Protein AF-A0A9D5EWL6-F1 (afdb_monomer)

Sequence (116 aa):
MPFETWVRPSSGDLLLLMTAGFFLLVAYAFIIVAMRVGEVAIIAPFRYSVIIWALAAGHLIWNELPDLISCAGIAIVITAGLYTFHRERLKRRFAAERMNKPTRVSSAPAPGSDRA

Radius of gyration: 27.42 Å; Cα contacts (8 Å, |Δi|>4): 18; chains: 1; bounding box: 72×36×83 Å

Mean predicted aligned error: 12.84 Å

Solvent-accessible surface area (backbone atoms only — not comparable to full-atom values): 7126 Å² total; per-residue (Å²): 129,82,78,80,75,88,72,80,77,50,78,66,54,51,51,53,52,51,51,53,51,50,52,51,51,54,54,48,51,50,50,54,53,46,59,73,77,44,62,61,83,70,49,53,62,58,67,57,49,53,57,59,52,50,52,52,48,43,33,72,75,67,68,51,77,74,50,75,69,50,48,54,52,50,52,52,52,53,52,52,51,53,51,51,55,53,52,51,56,53,52,54,51,56,53,54,55,61,71,69,50,78,79,73,74,76,77,67,78,76,91,77,78,90,78,130

Secondary structure (DSSP, 8-state):
------PPPPHHHHHHHHHHHHHHHHHHHHHHHHHHHS-HHHHHHHHHHHHHHHHHHHHHHH-PPPPHHHHHHHHHHHHHHHHHHHHHHHHHHHHHHHHTS------PPPS-----

Foldseek 3Di:
DPDPPDDDDDPVNVVVVVVVVVVVVVVVVVLVVCPVPDDCLVSVLVVLVVLVVVQVCCCPVVVDDDDPVSVVVVVVSVVVSVVSVVVVVVVVVVVVVVVPPPPPPPPDPPPDPPDD

pLDDT: mean 79.15, std 11.45, range [51.81, 98.0]

Structure (mmCIF, N/CA/C/O backbone):
data_AF-A0A9D5EWL6-F1
#
_entry.id   AF-A0A9D5EWL6-F1
#
loop_
_atom_site.group_PDB
_atom_site.id
_atom_site.type_symbol
_atom_site.label_atom_id
_atom_site.label_alt_id
_atom_site.label_comp_id
_atom_site.label_asym_id
_atom_site.label_entity_id
_atom_site.label_seq_id
_atom_site.pdbx_PDB_ins_code
_atom_site.Cartn_x
_atom_site.Cartn_y
_atom_site.Cartn_z
_atom_site.occupancy
_atom_site.B_iso_or_equiv
_atom_site.auth_seq_id
_atom_site.auth_comp_id
_atom_site.auth_asym_id
_atom_site.auth_atom_id
_atom_site.pdbx_PDB_model_num
ATOM 1 N N . MET A 1 1 ? 31.061 -15.363 -10.087 1.00 54.06 1 MET A N 1
ATOM 2 C CA . MET A 1 1 ? 29.847 -14.558 -10.329 1.00 54.06 1 MET A CA 1
ATOM 3 C C . MET A 1 1 ? 30.295 -13.409 -11.214 1.00 54.06 1 MET A C 1
ATOM 5 O O . MET A 1 1 ? 31.178 -12.689 -10.758 1.00 54.06 1 MET A O 1
ATOM 9 N N . PRO A 1 2 ? 29.875 -13.302 -12.486 1.00 70.06 2 PRO A N 1
ATOM 10 C CA . PRO A 1 2 ? 30.290 -12.160 -13.288 1.00 70.06 2 PRO A CA 1
ATOM 11 C C . PRO A 1 2 ? 29.702 -10.907 -12.635 1.00 70.06 2 PRO A C 1
ATOM 13 O O . PRO A 1 2 ? 28.551 -10.916 -12.206 1.00 70.06 2 PRO A O 1
ATOM 16 N N . PHE A 1 3 ? 30.514 -9.868 -12.487 1.00 75.50 3 PHE A N 1
ATOM 17 C CA . PHE A 1 3 ? 30.036 -8.563 -12.056 1.00 75.50 3 PHE A CA 1
ATOM 18 C C . PHE A 1 3 ? 29.029 -8.092 -13.108 1.00 75.50 3 PHE A C 1
ATOM 20 O O . PHE A 1 3 ? 29.396 -7.947 -14.275 1.00 75.50 3 PHE A O 1
ATOM 27 N N . GLU A 1 4 ? 27.761 -7.931 -12.729 1.00 73.62 4 GLU A N 1
ATOM 28 C CA . GLU A 1 4 ? 26.757 -7.353 -13.619 1.00 73.62 4 GLU A CA 1
ATOM 29 C C . GLU A 1 4 ? 27.254 -5.975 -14.063 1.00 73.62 4 GLU A C 1
ATOM 31 O O . GLU A 1 4 ? 27.556 -5.099 -13.249 1.00 73.62 4 GLU A O 1
ATOM 36 N N . THR A 1 5 ? 27.425 -5.798 -15.369 1.00 78.88 5 THR A N 1
ATOM 37 C CA . THR A 1 5 ? 27.871 -4.527 -15.930 1.00 78.88 5 THR A CA 1
ATOM 38 C C . THR A 1 5 ? 26.744 -3.520 -15.779 1.00 78.88 5 THR A C 1
ATOM 40 O O . THR A 1 5 ? 25.657 -3.741 -16.307 1.00 78.88 5 THR A O 1
ATOM 43 N N . TRP A 1 6 ? 27.004 -2.415 -15.078 1.00 83.94 6 TRP A N 1
ATOM 44 C CA . TRP A 1 6 ? 26.056 -1.313 -14.939 1.00 83.94 6 TRP A CA 1
ATOM 45 C C . TRP A 1 6 ? 25.517 -0.879 -16.308 1.00 83.94 6 TRP A C 1
ATOM 47 O O . TRP A 1 6 ? 26.261 -0.375 -17.155 1.00 83.94 6 TRP A O 1
ATOM 57 N N . VAL A 1 7 ? 24.215 -1.055 -16.511 1.00 84.94 7 VAL A N 1
ATOM 58 C CA . VAL A 1 7 ? 23.508 -0.578 -17.698 1.00 84.94 7 VAL A CA 1
ATOM 59 C C . VAL A 1 7 ? 22.934 0.793 -17.374 1.00 84.94 7 VAL A C 1
ATOM 61 O O . VAL A 1 7 ? 22.226 0.963 -16.382 1.00 84.94 7 VAL A O 1
ATOM 64 N N . ARG A 1 8 ? 23.247 1.799 -18.198 1.00 87.62 8 ARG A N 1
ATOM 65 C CA . ARG A 1 8 ? 22.638 3.124 -18.041 1.00 87.62 8 ARG A CA 1
ATOM 66 C C . ARG A 1 8 ? 21.144 3.025 -18.365 1.00 87.62 8 ARG A C 1
ATOM 68 O O . ARG A 1 8 ? 20.828 2.558 -19.459 1.00 87.62 8 ARG A O 1
ATOM 75 N N . PRO A 1 9 ? 20.253 3.494 -17.472 1.00 86.69 9 PRO A N 1
ATOM 76 C CA . PRO A 1 9 ? 18.825 3.535 -17.750 1.00 86.69 9 PRO A CA 1
ATOM 77 C C . PRO A 1 9 ? 18.555 4.325 -19.028 1.00 86.69 9 PRO A C 1
ATOM 79 O O . PRO A 1 9 ? 19.107 5.415 -19.222 1.00 86.69 9 PRO A O 1
ATOM 82 N N . SER A 1 10 ? 17.712 3.780 -19.897 1.00 92.12 10 SER A N 1
ATOM 83 C CA . SER A 1 10 ? 17.240 4.506 -21.069 1.00 92.12 10 SER A CA 1
ATOM 84 C C . SER A 1 10 ? 16.312 5.651 -20.647 1.00 92.12 10 SER A C 1
ATOM 86 O O . SER A 1 10 ? 15.782 5.681 -19.533 1.00 92.12 10 SER A O 1
ATOM 88 N N . SER A 1 11 ? 16.059 6.603 -21.547 1.00 90.94 11 SER A N 1
ATOM 89 C CA . SER A 1 11 ? 15.084 7.673 -21.291 1.00 90.94 11 SER A CA 1
ATOM 90 C C . SER A 1 11 ? 13.677 7.130 -20.996 1.00 90.94 11 SER A C 1
ATOM 92 O O . SER A 1 11 ? 12.932 7.761 -20.248 1.00 90.94 11 SER A O 1
ATOM 94 N N . GLY A 1 12 ? 13.329 5.956 -21.539 1.00 93.44 12 GLY A N 1
ATOM 95 C CA . GLY A 1 12 ? 12.068 5.271 -21.246 1.00 93.44 12 GLY A CA 1
ATOM 96 C C . GLY A 1 12 ? 12.008 4.738 -19.814 1.00 93.44 12 GLY A C 1
ATOM 97 O O . GLY A 1 12 ? 11.019 4.967 -19.119 1.00 93.44 12 GLY A O 1
ATOM 98 N N . ASP A 1 13 ? 13.089 4.118 -19.338 1.00 92.19 13 ASP A N 1
ATOM 99 C CA . ASP A 1 13 ? 13.172 3.593 -17.967 1.00 92.19 13 ASP A CA 1
ATOM 100 C C . ASP A 1 13 ? 13.080 4.724 -16.942 1.00 92.19 13 ASP A C 1
ATOM 102 O O . ASP A 1 13 ? 12.368 4.619 -15.944 1.00 92.19 13 ASP A O 1
ATOM 106 N N . LEU A 1 14 ? 13.741 5.853 -17.221 1.00 94.44 14 LEU A N 1
ATOM 107 C CA . LEU A 1 14 ? 13.662 7.048 -16.382 1.00 94.44 14 LEU A CA 1
ATOM 108 C C . LEU A 1 14 ? 12.232 7.589 -16.288 1.00 94.44 14 LEU A C 1
ATOM 110 O O . LEU A 1 14 ? 11.798 7.974 -15.204 1.00 94.44 14 LEU A O 1
ATOM 114 N N . LEU A 1 15 ? 11.481 7.597 -17.392 1.00 96.06 15 LEU A N 1
ATOM 115 C CA . LEU A 1 15 ? 10.086 8.038 -17.386 1.00 96.06 15 LEU A CA 1
ATOM 116 C C . LEU A 1 15 ? 9.193 7.093 -16.564 1.00 96.06 15 LEU A C 1
ATOM 118 O O . LEU A 1 15 ? 8.358 7.553 -15.780 1.00 96.06 15 LEU A O 1
ATOM 122 N N . LEU A 1 16 ? 9.394 5.780 -16.692 1.00 93.88 16 LEU A N 1
ATOM 123 C CA . LEU A 1 16 ? 8.714 4.765 -15.878 1.00 93.88 16 LEU A CA 1
ATOM 124 C C . LEU A 1 16 ? 9.014 4.940 -14.383 1.00 93.88 16 LEU A C 1
ATOM 126 O O . LEU A 1 16 ? 8.099 4.949 -13.564 1.00 93.88 16 LEU A O 1
ATOM 130 N N . LEU A 1 17 ? 10.279 5.162 -14.023 1.00 94.56 17 LEU A N 1
ATOM 131 C CA . LEU A 1 17 ? 10.699 5.434 -12.646 1.00 94.56 17 LEU A CA 1
ATOM 132 C C . LEU A 1 17 ? 10.058 6.710 -12.085 1.00 94.56 17 LEU A C 1
ATOM 134 O O . LEU A 1 17 ? 9.548 6.701 -10.964 1.00 94.56 17 LEU A O 1
ATOM 138 N N . MET A 1 18 ? 10.042 7.796 -12.861 1.00 96.94 18 MET A N 1
ATOM 139 C CA . MET A 1 18 ? 9.448 9.069 -12.436 1.00 96.94 18 MET A CA 1
ATOM 140 C C . MET A 1 18 ? 7.940 8.954 -12.224 1.00 96.94 18 MET A C 1
ATOM 142 O O . MET A 1 18 ? 7.415 9.441 -11.223 1.00 96.94 18 MET A O 1
ATOM 146 N N . THR A 1 19 ? 7.240 8.280 -13.136 1.00 96.75 19 THR A N 1
ATOM 147 C CA . THR A 1 19 ? 5.791 8.070 -13.019 1.00 96.75 19 THR A CA 1
ATOM 148 C C . THR A 1 19 ? 5.450 7.146 -11.851 1.00 96.75 19 THR A C 1
ATOM 150 O O . THR A 1 19 ? 4.582 7.491 -11.049 1.00 96.75 19 THR A O 1
ATOM 153 N N . ALA A 1 20 ? 6.174 6.038 -11.668 1.00 95.06 20 ALA A N 1
ATOM 154 C CA . ALA A 1 20 ? 6.011 5.158 -10.511 1.00 95.06 20 ALA A CA 1
ATOM 155 C C . ALA A 1 20 ? 6.253 5.899 -9.184 1.00 95.06 20 ALA A C 1
ATOM 157 O O . ALA A 1 20 ? 5.443 5.801 -8.260 1.00 95.06 20 ALA A O 1
ATOM 158 N N . GLY A 1 21 ? 7.323 6.697 -9.105 1.00 97.00 21 GLY A N 1
ATOM 159 C CA . GLY A 1 21 ? 7.628 7.528 -7.940 1.00 97.00 21 GLY A CA 1
ATOM 160 C C . GLY A 1 21 ? 6.543 8.569 -7.655 1.00 97.00 21 GLY A C 1
ATOM 161 O O . GLY A 1 21 ? 6.141 8.743 -6.504 1.00 97.00 21 GLY A O 1
ATOM 162 N N . PHE A 1 22 ? 6.012 9.213 -8.696 1.00 98.00 22 PHE A N 1
ATOM 163 C CA . PHE A 1 22 ? 4.911 10.166 -8.572 1.00 98.00 22 PHE A CA 1
ATOM 164 C C . PHE A 1 22 ? 3.643 9.510 -8.009 1.00 98.00 22 PHE A C 1
ATOM 166 O O . PHE A 1 22 ? 3.074 10.010 -7.037 1.00 98.00 22 PHE A O 1
ATOM 173 N N . PHE A 1 23 ? 3.221 8.365 -8.555 1.00 96.50 23 PHE A N 1
ATOM 174 C CA . PHE A 1 23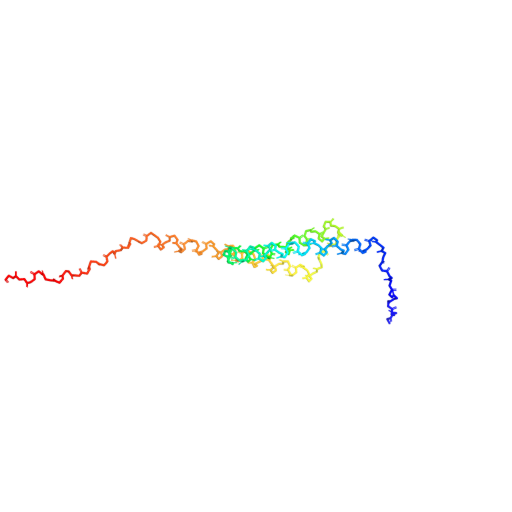 ? 2.056 7.641 -8.039 1.00 96.50 23 PHE A CA 1
ATOM 175 C C . PHE A 1 23 ? 2.258 7.174 -6.597 1.00 96.50 23 PHE A C 1
ATOM 177 O O . PHE A 1 23 ? 1.340 7.296 -5.784 1.00 96.50 23 PHE A O 1
ATOM 184 N N . LEU A 1 24 ? 3.457 6.694 -6.258 1.00 94.88 24 LEU A N 1
ATOM 185 C CA . LEU A 1 24 ? 3.784 6.285 -4.895 1.00 94.88 24 LEU A CA 1
ATOM 186 C C . LEU A 1 24 ? 3.688 7.464 -3.917 1.00 94.88 24 LEU A C 1
ATOM 188 O O . LEU A 1 24 ? 3.087 7.326 -2.850 1.00 94.88 24 LEU A O 1
ATOM 192 N N . LEU A 1 25 ? 4.222 8.629 -4.294 1.00 97.19 25 LEU A N 1
ATOM 193 C CA . LEU A 1 25 ? 4.148 9.854 -3.499 1.00 97.19 25 LEU A CA 1
ATOM 194 C C . LEU A 1 25 ? 2.694 10.279 -3.257 1.00 97.19 25 LEU A C 1
ATOM 196 O O . LEU A 1 25 ? 2.309 10.540 -2.1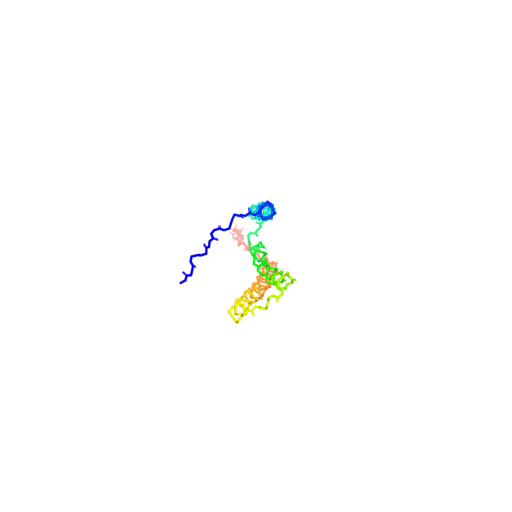17 1.00 97.19 25 LEU A O 1
ATOM 200 N N . VAL A 1 26 ? 1.881 10.319 -4.315 1.00 97.06 26 VAL A N 1
ATOM 201 C CA . VAL A 1 26 ? 0.463 10.699 -4.237 1.00 97.06 26 VAL A CA 1
ATOM 202 C C . VAL A 1 26 ? -0.321 9.718 -3.360 1.00 97.06 26 VAL A C 1
ATOM 204 O O . VAL A 1 26 ? -1.066 10.140 -2.474 1.00 97.06 26 VAL A O 1
ATOM 207 N N . ALA A 1 27 ? -0.111 8.411 -3.539 1.00 91.88 27 ALA A N 1
ATOM 208 C CA . ALA A 1 27 ? -0.744 7.382 -2.719 1.00 91.88 27 ALA A CA 1
ATOM 209 C C . ALA A 1 27 ? -0.385 7.532 -1.230 1.00 91.88 27 ALA A C 1
ATOM 211 O O . ALA A 1 27 ? -1.263 7.476 -0.364 1.00 91.88 27 ALA A O 1
ATOM 212 N N . TYR A 1 28 ? 0.890 7.785 -0.921 1.00 91.69 28 TYR A N 1
ATOM 213 C CA . TYR A 1 28 ? 1.333 8.014 0.454 1.00 91.69 28 TYR A CA 1
ATOM 214 C C . TYR A 1 28 ? 0.764 9.299 1.050 1.00 91.69 28 TYR A C 1
ATOM 216 O O . TYR A 1 28 ? 0.347 9.292 2.209 1.00 91.69 28 TYR A O 1
ATOM 224 N N . ALA A 1 29 ? 0.696 10.384 0.277 1.00 95.00 29 ALA A N 1
ATOM 225 C CA . ALA A 1 29 ? 0.079 11.627 0.725 1.00 95.00 29 ALA A CA 1
ATOM 226 C C . ALA A 1 29 ? -1.387 11.401 1.129 1.00 95.00 29 ALA A C 1
ATOM 228 O O . ALA A 1 29 ? -1.793 11.814 2.217 1.00 95.00 29 ALA A O 1
ATOM 229 N N 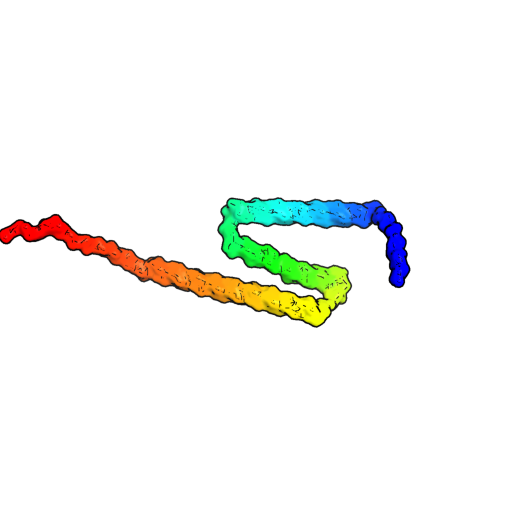. PHE A 1 30 ? -2.158 10.664 0.321 1.00 91.88 30 PHE A N 1
ATOM 230 C CA . PHE A 1 30 ? -3.535 10.305 0.666 1.00 91.88 30 PHE A CA 1
ATOM 231 C C . PHE A 1 30 ? -3.630 9.428 1.913 1.00 91.88 30 PHE A C 1
ATOM 233 O O . PHE A 1 30 ? -4.479 9.686 2.764 1.00 91.88 30 PHE A O 1
ATOM 240 N N . ILE A 1 31 ? -2.745 8.440 2.074 1.00 88.31 31 ILE A N 1
ATOM 241 C CA . ILE A 1 31 ? -2.689 7.617 3.290 1.00 88.31 31 ILE A CA 1
ATOM 242 C C . ILE A 1 31 ? -2.413 8.477 4.526 1.00 88.31 31 ILE A C 1
ATOM 244 O O . ILE A 1 31 ? -3.067 8.299 5.552 1.00 88.31 31 ILE A O 1
ATOM 248 N N . ILE A 1 32 ? -1.479 9.426 4.444 1.00 91.00 32 ILE A N 1
ATOM 249 C CA . ILE A 1 32 ? -1.152 10.322 5.559 1.00 91.00 32 ILE A CA 1
ATOM 250 C C . ILE A 1 32 ? -2.359 11.191 5.920 1.00 91.00 32 ILE A C 1
ATOM 252 O O . ILE A 1 32 ? -2.688 11.318 7.099 1.00 91.00 32 ILE A O 1
ATOM 256 N N . VAL A 1 33 ? -3.040 11.767 4.926 1.00 92.12 33 VAL A N 1
ATOM 257 C CA . VAL A 1 33 ? -4.246 12.578 5.152 1.00 92.12 33 VAL A CA 1
ATOM 258 C C . VAL A 1 33 ? -5.367 11.730 5.752 1.00 92.12 33 VAL A C 1
ATOM 260 O O . VAL A 1 33 ? -5.958 12.135 6.752 1.00 92.12 33 VAL A O 1
ATOM 263 N N . ALA A 1 34 ? -5.612 10.531 5.219 1.00 87.44 34 ALA A N 1
ATOM 264 C CA . ALA A 1 34 ? -6.606 9.608 5.756 1.00 87.44 34 ALA A CA 1
ATOM 265 C C . ALA A 1 34 ? -6.326 9.297 7.232 1.00 87.44 34 ALA A C 1
ATOM 267 O O . ALA A 1 34 ? -7.224 9.407 8.058 1.00 87.44 34 ALA A O 1
ATOM 268 N N . MET A 1 35 ? -5.072 8.998 7.581 1.00 85.94 35 MET A N 1
ATOM 269 C CA . MET A 1 35 ? -4.650 8.707 8.957 1.00 85.94 35 MET A CA 1
ATOM 270 C C . MET A 1 35 ? -4.756 9.907 9.908 1.00 85.94 35 MET A C 1
ATOM 272 O O . MET A 1 35 ? -4.822 9.705 11.116 1.00 85.94 35 MET A O 1
ATOM 276 N N . ARG A 1 36 ? -4.751 11.143 9.392 1.00 86.94 36 ARG A N 1
ATOM 277 C CA . ARG A 1 36 ? -4.928 12.360 10.203 1.00 86.94 36 ARG A CA 1
ATOM 278 C C . ARG A 1 36 ? -6.389 12.665 10.514 1.00 86.94 36 ARG A C 1
ATOM 280 O O . ARG A 1 36 ? -6.665 13.230 11.565 1.00 86.94 36 ARG A O 1
ATOM 287 N N . VAL A 1 37 ? -7.295 12.351 9.592 1.00 85.19 37 VAL A N 1
ATOM 288 C CA . VAL A 1 37 ? -8.711 12.743 9.687 1.00 85.19 37 VAL A CA 1
ATOM 289 C C . VAL A 1 37 ? -9.595 11.582 10.152 1.00 85.19 37 VAL A C 1
ATOM 291 O O . VAL A 1 37 ? -10.600 11.804 10.819 1.00 85.19 37 VAL A O 1
ATOM 294 N N . GLY A 1 38 ? -9.236 10.344 9.808 1.00 81.75 38 GLY A N 1
ATOM 295 C CA . GLY A 1 38 ? -10.021 9.151 10.104 1.00 81.75 38 GLY A CA 1
ATOM 296 C C . GLY A 1 38 ? -9.506 8.346 11.295 1.00 81.75 38 GLY A C 1
ATOM 297 O O . GLY A 1 38 ? -8.356 8.447 11.721 1.00 81.75 38 GLY A O 1
ATOM 298 N N . GLU A 1 39 ? -10.376 7.490 11.822 1.00 77.25 39 GLU A N 1
ATOM 299 C CA . GLU A 1 39 ? -10.041 6.596 12.922 1.00 77.25 39 GLU A CA 1
ATOM 300 C C . GLU A 1 39 ? -9.068 5.505 12.440 1.00 77.25 39 GLU A C 1
ATOM 302 O O . GLU A 1 39 ? -9.368 4.733 11.525 1.00 77.25 39 GLU A O 1
ATOM 307 N N . VAL A 1 40 ? -7.894 5.409 13.074 1.00 76.00 40 VAL A N 1
ATOM 308 C CA . VAL A 1 40 ? -6.815 4.479 12.680 1.00 76.00 40 VAL A CA 1
ATOM 309 C C . VAL A 1 40 ? -7.302 3.030 12.577 1.00 76.00 40 VAL A C 1
ATOM 311 O O . VAL A 1 40 ? -6.847 2.279 11.714 1.00 76.00 40 VAL A O 1
ATOM 314 N N . ALA A 1 41 ? -8.258 2.642 13.426 1.00 76.88 41 ALA A N 1
ATOM 315 C CA . ALA A 1 41 ? -8.845 1.306 13.434 1.00 76.88 41 ALA A CA 1
ATOM 316 C C . ALA A 1 41 ? -9.556 0.947 12.118 1.00 76.88 41 ALA A C 1
ATOM 318 O O . ALA A 1 41 ? -9.526 -0.216 11.722 1.00 76.88 41 ALA A O 1
ATOM 319 N N . ILE A 1 42 ? -10.147 1.931 11.435 1.00 76.69 42 ILE A N 1
ATOM 320 C CA . ILE A 1 42 ? -10.836 1.744 10.152 1.00 76.69 42 ILE A CA 1
ATOM 321 C C . ILE A 1 42 ? -9.820 1.700 9.007 1.00 76.69 42 ILE A C 1
ATOM 323 O O . ILE A 1 42 ? -9.993 0.946 8.057 1.00 76.69 42 ILE A O 1
ATOM 327 N N . ILE A 1 43 ? -8.733 2.469 9.099 1.00 80.75 43 ILE A N 1
ATOM 328 C CA . ILE A 1 43 ? -7.753 2.633 8.011 1.00 80.75 43 ILE A CA 1
ATOM 329 C C . ILE A 1 43 ? -6.727 1.494 7.982 1.00 80.75 43 ILE A C 1
ATOM 331 O O . ILE A 1 43 ? -6.267 1.094 6.911 1.00 80.75 43 ILE A O 1
ATOM 335 N N . ALA A 1 44 ? -6.377 0.940 9.145 1.00 76.81 44 ALA A N 1
ATOM 336 C CA . ALA A 1 44 ? -5.437 -0.170 9.267 1.00 76.81 44 ALA A CA 1
ATOM 337 C C . ALA A 1 44 ? -5.732 -1.346 8.307 1.00 76.81 44 ALA A C 1
ATOM 339 O O . ALA A 1 44 ? -4.813 -1.733 7.586 1.00 76.81 44 ALA A O 1
ATOM 340 N N . PRO A 1 45 ? -6.964 -1.891 8.211 1.00 71.62 45 PRO A N 1
ATOM 341 C CA . PRO A 1 45 ? -7.260 -2.982 7.279 1.00 71.62 45 PRO A CA 1
ATOM 342 C C . PRO A 1 45 ? -7.089 -2.605 5.797 1.00 71.62 45 PRO A C 1
ATOM 344 O O . PRO A 1 45 ? -6.656 -3.448 5.013 1.00 71.62 45 PRO A O 1
ATOM 347 N N . PHE A 1 46 ? -7.331 -1.350 5.399 1.00 76.56 46 PHE A N 1
ATOM 348 C CA . PHE A 1 46 ? -7.102 -0.906 4.015 1.00 76.56 46 PHE A CA 1
ATOM 349 C C . PHE A 1 46 ? -5.620 -0.889 3.636 1.00 76.56 46 PHE A C 1
ATOM 351 O O . PHE A 1 46 ? -5.274 -1.200 2.502 1.00 76.56 46 PHE A O 1
ATOM 358 N N . ARG A 1 47 ? -4.716 -0.588 4.575 1.00 74.25 47 ARG A N 1
ATOM 359 C CA . ARG A 1 47 ? -3.270 -0.641 4.294 1.00 74.25 47 ARG A CA 1
ATOM 360 C C . ARG A 1 47 ? -2.795 -2.051 3.949 1.00 74.25 47 ARG A C 1
ATOM 362 O O . ARG A 1 47 ? -1.870 -2.199 3.160 1.00 74.25 47 ARG A O 1
ATOM 369 N N . TYR A 1 48 ? -3.432 -3.075 4.511 1.00 75.81 48 TYR A N 1
ATOM 370 C CA . TYR A 1 48 ? -3.087 -4.468 4.233 1.00 75.81 48 TYR A CA 1
ATOM 371 C C . TYR A 1 48 ? -3.737 -5.003 2.950 1.00 75.81 48 TYR A C 1
ATOM 373 O O . TYR A 1 48 ? -3.214 -5.947 2.363 1.00 75.81 48 TYR A O 1
ATOM 381 N N . SER A 1 49 ? -4.823 -4.391 2.457 1.00 80.00 49 SER A N 1
ATOM 382 C CA . SER A 1 49 ? -5.469 -4.830 1.210 1.00 80.00 49 SER A CA 1
ATOM 383 C C . SER A 1 49 ? -4.600 -4.589 -0.030 1.00 80.00 49 SER A C 1
ATOM 385 O O . SER A 1 49 ? -4.725 -5.327 -1.006 1.00 80.00 49 SER A O 1
ATOM 387 N N . VAL A 1 50 ? -3.662 -3.632 0.025 1.00 83.12 50 VAL A N 1
ATOM 388 C CA . VAL A 1 50 ? -2.644 -3.408 -1.021 1.00 83.12 50 VAL A CA 1
ATOM 389 C C . VAL A 1 50 ? -1.872 -4.684 -1.346 1.00 83.12 50 VAL A C 1
ATOM 391 O O . VAL A 1 50 ? -1.536 -4.897 -2.504 1.00 83.12 50 VAL A O 1
ATOM 394 N N . ILE A 1 51 ? -1.639 -5.562 -0.367 1.00 81.75 51 ILE A N 1
ATOM 395 C CA . ILE A 1 51 ? -0.924 -6.825 -0.590 1.00 81.75 51 ILE A CA 1
ATOM 396 C C . ILE A 1 51 ? -1.706 -7.732 -1.549 1.00 81.75 51 ILE A C 1
ATOM 398 O O . ILE A 1 51 ? -1.122 -8.332 -2.446 1.00 81.75 51 ILE A O 1
ATOM 402 N N . ILE A 1 52 ? -3.032 -7.791 -1.402 1.00 82.12 52 ILE A N 1
ATOM 403 C CA . ILE A 1 52 ? -3.906 -8.590 -2.271 1.00 82.12 52 ILE A CA 1
ATOM 404 C C . ILE A 1 52 ? -3.857 -8.047 -3.705 1.00 82.12 52 ILE A C 1
ATOM 406 O O . ILE A 1 52 ? -3.720 -8.814 -4.655 1.00 82.12 52 ILE A O 1
ATOM 410 N N . TRP A 1 53 ? -3.910 -6.722 -3.860 1.00 84.75 53 TRP A N 1
ATOM 411 C CA . TRP A 1 53 ? -3.801 -6.070 -5.166 1.00 84.75 53 TRP A CA 1
ATOM 412 C C . TRP A 1 53 ? -2.420 -6.231 -5.800 1.00 84.75 53 TRP A C 1
ATOM 414 O O . TRP A 1 53 ? -2.343 -6.457 -7.002 1.00 84.75 53 TRP A O 1
ATOM 424 N N . ALA A 1 54 ? -1.343 -6.166 -5.014 1.00 84.62 54 ALA A N 1
ATOM 425 C CA . ALA A 1 54 ? 0.016 -6.403 -5.494 1.00 84.62 54 ALA A CA 1
ATOM 426 C C . ALA A 1 54 ? 0.176 -7.828 -6.037 1.00 84.62 54 ALA A C 1
ATOM 428 O O . ALA A 1 54 ? 0.790 -8.024 -7.079 1.00 84.62 54 ALA A O 1
ATOM 429 N N . LEU A 1 55 ? -0.441 -8.810 -5.379 1.00 82.88 55 LEU A N 1
ATOM 430 C CA . LEU A 1 55 ? -0.497 -10.192 -5.848 1.00 82.88 55 LEU A CA 1
ATOM 431 C C . LEU A 1 55 ? -1.292 -10.355 -7.142 1.00 82.88 55 LEU A C 1
ATOM 433 O O . LEU A 1 55 ? -0.820 -11.002 -8.075 1.00 82.88 55 LEU A O 1
ATOM 437 N N . ALA A 1 56 ? -2.476 -9.747 -7.213 1.00 85.00 56 ALA A N 1
ATOM 438 C CA . ALA A 1 56 ? -3.296 -9.777 -8.419 1.00 85.00 56 ALA A CA 1
ATOM 439 C C . ALA A 1 56 ? -2.584 -9.102 -9.604 1.00 85.00 56 ALA A C 1
ATOM 441 O O . ALA A 1 56 ? -2.562 -9.654 -10.699 1.00 85.00 56 ALA A O 1
ATOM 442 N N . ALA A 1 57 ? -1.962 -7.942 -9.377 1.00 85.31 57 ALA A N 1
ATOM 443 C CA . ALA A 1 57 ? -1.186 -7.223 -10.384 1.00 85.31 57 ALA A CA 1
ATOM 444 C C . ALA A 1 57 ? 0.072 -8.000 -10.797 1.00 85.31 57 ALA A C 1
ATOM 446 O O . ALA A 1 57 ? 0.362 -8.082 -11.986 1.00 85.31 57 ALA A O 1
ATOM 447 N N . GLY A 1 58 ? 0.764 -8.619 -9.834 1.00 85.25 58 GLY A N 1
ATOM 448 C CA . GLY A 1 58 ? 1.886 -9.534 -10.049 1.00 85.25 58 GLY A CA 1
ATOM 449 C C . GLY A 1 58 ? 1.543 -10.617 -11.068 1.00 85.25 58 GLY A C 1
ATOM 450 O O . GLY A 1 58 ? 2.190 -10.752 -12.105 1.00 85.25 58 GLY A O 1
ATOM 451 N N . HIS A 1 59 ? 0.445 -11.323 -10.806 1.00 83.44 59 HIS A N 1
ATOM 452 C CA . HIS A 1 59 ? -0.032 -12.370 -11.695 1.00 83.44 59 HIS A CA 1
ATOM 453 C C . HIS A 1 59 ? -0.515 -11.824 -13.047 1.00 83.44 59 HIS A C 1
ATOM 455 O O . HIS A 1 59 ? -0.184 -12.384 -14.084 1.00 83.44 59 HIS A O 1
ATOM 461 N N . LEU A 1 60 ? -1.269 -10.722 -13.070 1.00 86.88 60 LEU A N 1
ATOM 462 C CA . LEU A 1 60 ? -1.885 -10.223 -14.304 1.00 86.88 60 LEU A CA 1
ATOM 463 C C . LEU A 1 60 ? -0.882 -9.575 -15.272 1.00 86.88 60 LEU A C 1
ATOM 465 O O . LEU A 1 60 ? -1.049 -9.683 -16.483 1.00 86.88 60 LEU A O 1
ATOM 469 N N . ILE A 1 61 ? 0.129 -8.877 -14.749 1.00 88.06 61 ILE A N 1
ATOM 470 C CA . ILE A 1 61 ? 1.091 -8.110 -15.554 1.00 88.06 61 ILE A CA 1
ATOM 471 C C . ILE A 1 61 ? 2.283 -8.981 -15.953 1.00 88.0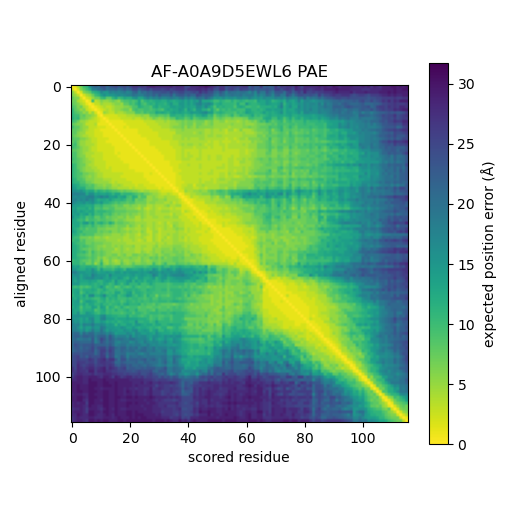6 61 ILE A C 1
ATOM 473 O O . ILE A 1 61 ? 2.734 -8.904 -17.094 1.00 88.06 61 ILE A O 1
ATOM 477 N N . TRP A 1 62 ? 2.786 -9.811 -15.034 1.00 85.38 62 TRP A N 1
ATOM 478 C CA . TRP A 1 62 ? 4.006 -10.598 -15.249 1.00 85.38 62 TRP A CA 1
ATOM 479 C C . TRP A 1 62 ? 3.746 -12.092 -15.473 1.00 85.38 62 TRP A C 1
ATOM 481 O O . TRP A 1 62 ? 4.676 -12.820 -15.806 1.00 85.38 62 TRP A O 1
ATOM 491 N N . ASN A 1 63 ? 2.497 -12.561 -15.336 1.00 81.44 63 ASN A N 1
ATOM 492 C CA . ASN A 1 63 ? 2.109 -13.973 -15.465 1.00 81.44 63 ASN A CA 1
ATOM 493 C C . ASN A 1 63 ? 2.942 -14.928 -14.587 1.00 81.44 63 ASN A C 1
ATOM 495 O O . ASN A 1 63 ? 3.048 -16.123 -14.864 1.00 81.44 63 ASN A O 1
ATOM 499 N N . GLU A 1 64 ? 3.527 -14.402 -13.512 1.00 77.56 64 GLU A N 1
ATOM 500 C CA . GLU A 1 64 ? 4.281 -15.175 -12.536 1.00 77.56 64 GLU A CA 1
ATOM 501 C C . GLU A 1 64 ? 3.316 -15.779 -11.518 1.00 77.56 64 GLU A C 1
ATOM 503 O O . GLU A 1 64 ? 2.449 -15.108 -10.946 1.00 77.56 64 GLU A O 1
ATOM 508 N N . LEU A 1 65 ? 3.442 -17.090 -11.325 1.00 76.19 65 LEU A N 1
ATOM 509 C CA . LEU A 1 65 ? 2.716 -17.811 -10.292 1.00 76.19 65 LEU A CA 1
ATOM 510 C C . LEU A 1 65 ? 3.489 -17.682 -8.974 1.00 76.19 65 LEU A C 1
ATOM 512 O O . LEU A 1 65 ? 4.709 -17.854 -8.965 1.00 76.19 65 LEU A O 1
ATOM 516 N N . PRO A 1 66 ? 2.806 -17.383 -7.856 1.00 73.81 66 PRO A N 1
ATOM 517 C CA . PRO A 1 66 ? 3.463 -17.275 -6.565 1.00 73.81 66 PRO A CA 1
ATOM 518 C C . PRO A 1 66 ? 4.096 -18.615 -6.171 1.00 73.81 66 PRO A C 1
ATOM 520 O O . PRO A 1 66 ? 3.414 -19.635 -6.097 1.00 73.81 66 PRO A O 1
ATOM 523 N N . ASP A 1 67 ? 5.395 -18.590 -5.873 1.00 83.25 67 ASP A N 1
ATOM 524 C CA . ASP A 1 67 ? 6.126 -19.736 -5.327 1.00 83.25 67 ASP A CA 1
ATOM 525 C C . ASP A 1 67 ? 5.600 -20.131 -3.927 1.00 83.25 67 ASP A C 1
ATOM 527 O O . ASP A 1 67 ? 4.834 -19.394 -3.298 1.00 83.25 67 ASP A O 1
ATOM 531 N N . LEU A 1 68 ? 6.016 -21.289 -3.409 1.00 86.00 68 LEU A N 1
ATOM 532 C CA . LEU A 1 68 ? 5.588 -21.848 -2.122 1.00 86.00 68 LEU A CA 1
ATOM 533 C C . LEU A 1 68 ? 5.706 -20.838 -0.964 1.00 86.00 68 LEU A C 1
ATOM 535 O O . LEU A 1 68 ? 4.818 -20.755 -0.112 1.00 86.00 68 LEU A O 1
ATOM 539 N N . ILE A 1 69 ? 6.772 -20.032 -0.957 1.00 84.12 69 ILE A N 1
ATOM 540 C CA . ILE A 1 69 ? 6.997 -18.980 0.047 1.00 84.12 69 ILE A CA 1
ATOM 541 C C . ILE A 1 69 ? 5.959 -17.856 -0.092 1.00 84.12 69 ILE A C 1
ATOM 543 O O . ILE A 1 69 ? 5.376 -17.420 0.904 1.00 84.12 69 ILE A O 1
ATOM 547 N N . SER A 1 70 ? 5.670 -17.420 -1.320 1.00 81.69 70 SER A N 1
ATOM 548 C CA . SER A 1 70 ? 4.618 -16.438 -1.600 1.00 81.69 70 SER A CA 1
ATOM 549 C C . SER A 1 70 ? 3.245 -16.979 -1.206 1.00 81.69 70 SER A C 1
ATOM 551 O O . SER A 1 70 ? 2.473 -16.264 -0.575 1.00 81.69 70 SER A O 1
ATOM 553 N N . CYS A 1 71 ? 2.967 -18.258 -1.472 1.0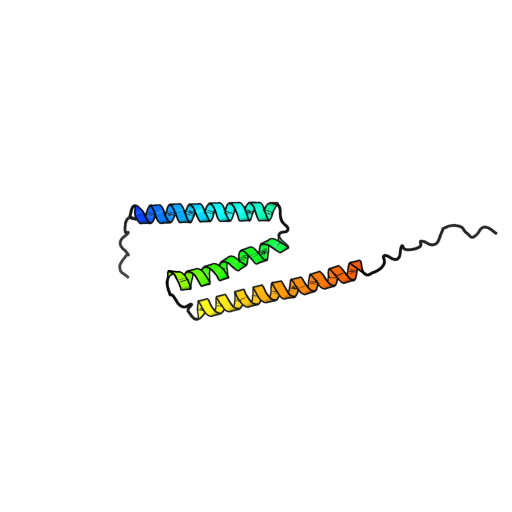0 83.00 71 CYS A N 1
ATOM 554 C CA . CYS A 1 71 ? 1.747 -18.934 -1.029 1.00 83.00 71 CYS A CA 1
ATOM 555 C C . CYS A 1 71 ? 1.586 -18.917 0.499 1.00 83.00 71 CYS A C 1
ATOM 557 O O . CYS A 1 71 ? 0.502 -18.606 0.998 1.00 83.00 71 CYS A O 1
ATOM 559 N N . ALA A 1 72 ? 2.657 -19.180 1.252 1.00 87.25 72 ALA A N 1
ATOM 560 C CA . ALA A 1 72 ? 2.636 -19.074 2.710 1.00 87.25 72 ALA A CA 1
ATOM 561 C C . ALA A 1 72 ? 2.350 -17.633 3.177 1.00 87.25 72 ALA A C 1
ATOM 563 O O . ALA A 1 72 ? 1.522 -17.420 4.066 1.00 87.25 72 ALA A O 1
ATOM 564 N N . GLY A 1 73 ? 2.967 -16.634 2.537 1.00 81.31 73 GLY A N 1
ATOM 565 C CA . GLY A 1 73 ? 2.695 -15.219 2.803 1.00 81.31 73 GLY A CA 1
ATOM 566 C C . GLY A 1 73 ? 1.236 -14.833 2.534 1.00 81.31 73 GLY A C 1
ATOM 567 O O . GLY A 1 73 ? 0.593 -14.214 3.384 1.00 81.31 73 GLY A O 1
ATOM 568 N N . ILE A 1 74 ? 0.682 -15.261 1.394 1.00 82.12 74 ILE A N 1
ATOM 569 C CA . ILE A 1 74 ? -0.731 -15.064 1.034 1.00 82.12 74 ILE A CA 1
ATOM 570 C C . ILE A 1 74 ? -1.642 -15.654 2.112 1.00 82.12 74 ILE A C 1
ATOM 572 O O . ILE A 1 74 ? -2.565 -14.981 2.572 1.00 82.12 74 ILE A O 1
ATOM 576 N N . ALA A 1 75 ? -1.377 -16.890 2.548 1.00 85.62 75 ALA A N 1
ATOM 577 C CA . ALA A 1 75 ? -2.189 -17.569 3.554 1.00 85.62 75 ALA A CA 1
ATOM 578 C C . ALA A 1 75 ? -2.221 -16.799 4.885 1.00 85.62 75 ALA A C 1
ATOM 580 O O . ALA A 1 75 ? -3.288 -16.644 5.486 1.00 85.62 75 ALA A O 1
ATOM 581 N N . ILE A 1 76 ? -1.080 -16.254 5.321 1.00 84.62 76 ILE A N 1
ATOM 582 C CA . ILE A 1 76 ? -0.989 -15.418 6.527 1.00 84.62 76 ILE A CA 1
ATOM 583 C C . ILE A 1 76 ? -1.826 -14.145 6.365 1.00 84.62 76 ILE A C 1
ATOM 585 O O . ILE A 1 76 ? -2.609 -13.810 7.255 1.00 84.62 76 ILE A O 1
ATOM 589 N N . VAL A 1 77 ? -1.709 -13.456 5.225 1.00 81.38 77 VAL A N 1
ATOM 590 C CA . VAL A 1 77 ? -2.447 -12.212 4.946 1.00 81.38 77 VAL A CA 1
ATOM 591 C C . VAL A 1 77 ? -3.957 -12.457 4.912 1.00 81.38 77 VAL A C 1
ATOM 593 O O . VAL A 1 77 ? -4.706 -11.721 5.558 1.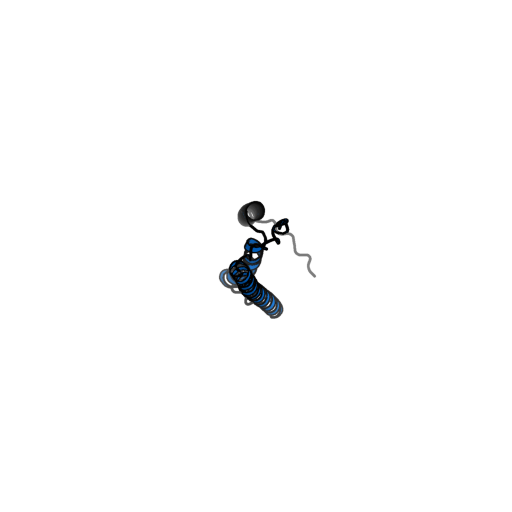00 81.38 77 VAL A O 1
ATOM 596 N N . ILE A 1 78 ? -4.411 -13.514 4.229 1.00 82.12 78 ILE A N 1
ATOM 597 C CA . ILE A 1 78 ? -5.829 -13.908 4.192 1.00 82.12 78 ILE A CA 1
ATOM 598 C C . ILE A 1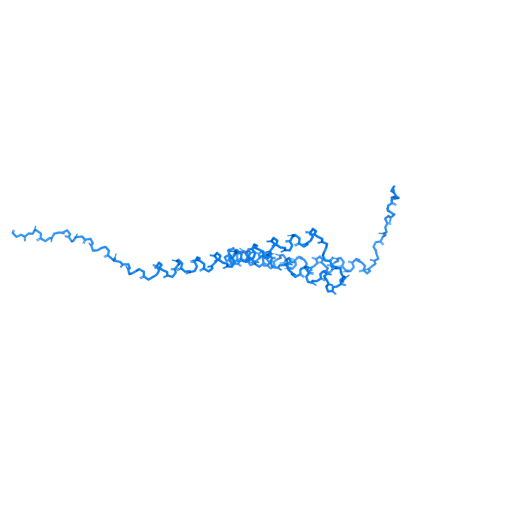 78 ? -6.332 -14.203 5.607 1.00 82.12 78 ILE A C 1
ATOM 600 O O . ILE A 1 78 ? -7.372 -13.682 6.012 1.00 82.12 78 ILE A O 1
ATOM 604 N N . THR A 1 79 ? -5.580 -14.983 6.386 1.00 84.94 79 THR A N 1
ATOM 605 C CA . THR A 1 79 ? -5.962 -15.355 7.757 1.00 84.94 79 THR A CA 1
ATOM 606 C C . THR A 1 79 ? -6.038 -14.130 8.670 1.00 84.94 79 THR A C 1
ATOM 608 O O . THR A 1 79 ? -6.995 -13.981 9.431 1.00 84.94 79 THR A O 1
ATOM 611 N N . ALA A 1 80 ? -5.085 -13.202 8.563 1.00 79.12 80 ALA A N 1
ATOM 612 C CA . ALA A 1 80 ? -5.081 -11.952 9.319 1.00 79.12 80 ALA A CA 1
ATOM 613 C C . ALA A 1 80 ? -6.254 -11.029 8.938 1.00 79.12 80 ALA A C 1
ATOM 615 O O . ALA A 1 80 ? -6.883 -10.424 9.815 1.00 79.12 80 ALA A O 1
ATOM 616 N N . GLY A 1 81 ? -6.589 -10.949 7.646 1.00 74.62 81 GLY A N 1
ATOM 617 C CA . GLY A 1 81 ? -7.764 -10.226 7.158 1.00 74.62 81 GLY A CA 1
ATOM 618 C C . GLY A 1 81 ? -9.064 -10.815 7.708 1.00 74.62 81 GLY A C 1
ATOM 619 O O . GLY A 1 81 ? -9.890 -10.092 8.271 1.00 74.62 81 GLY A O 1
ATOM 620 N N . LEU A 1 82 ? -9.207 -12.142 7.638 1.00 81.25 82 LEU A N 1
ATOM 621 C CA . LEU A 1 82 ? -10.373 -12.864 8.149 1.00 81.25 82 LEU A CA 1
ATOM 622 C C . LEU A 1 82 ? -10.521 -12.709 9.672 1.00 81.25 82 LEU A C 1
ATOM 624 O O . LEU A 1 82 ? -11.620 -12.459 10.172 1.00 81.25 82 LEU A O 1
ATOM 628 N N . TYR A 1 83 ? -9.409 -12.778 10.408 1.00 80.88 83 TYR A N 1
ATOM 629 C CA . TYR A 1 83 ? -9.372 -12.544 11.851 1.00 80.88 83 TYR A CA 1
ATOM 630 C C . TYR A 1 83 ? -9.785 -11.113 12.212 1.00 80.88 83 TYR A C 1
ATOM 632 O O . TYR A 1 83 ? -10.577 -10.906 13.133 1.00 80.88 83 TYR A O 1
ATOM 640 N N . THR A 1 84 ? -9.302 -10.118 11.463 1.00 74.12 84 THR A N 1
ATOM 641 C CA . THR A 1 84 ? -9.667 -8.710 11.673 1.00 74.12 84 THR A CA 1
ATOM 642 C C . THR A 1 84 ? -11.166 -8.500 11.462 1.00 74.12 84 THR A C 1
ATOM 644 O O . THR A 1 84 ? -11.828 -7.924 12.327 1.00 74.12 84 THR A O 1
ATOM 647 N N . PHE A 1 85 ? -11.727 -9.053 10.383 1.00 72.75 85 PHE A N 1
ATOM 648 C CA . PHE A 1 85 ? -13.162 -8.992 10.096 1.00 72.75 85 PHE A CA 1
ATOM 649 C C . PHE A 1 85 ? -14.011 -9.674 11.180 1.00 72.75 85 PHE A C 1
ATOM 651 O O . PHE A 1 85 ? -15.018 -9.125 11.639 1.00 72.75 85 PHE A O 1
ATOM 658 N N . HIS A 1 86 ? -13.591 -10.858 11.638 1.00 76.88 86 HIS A N 1
ATOM 659 C CA . HIS A 1 86 ? -14.270 -11.573 12.717 1.00 76.88 86 HIS A CA 1
ATOM 660 C C . HIS A 1 86 ? -14.234 -10.784 14.037 1.00 76.88 86 HIS A C 1
ATOM 662 O O . HIS A 1 86 ? -15.263 -10.619 14.700 1.00 76.88 86 HIS A O 1
ATOM 668 N N . ARG A 1 87 ? -13.073 -10.223 14.394 1.00 76.75 87 ARG A N 1
ATOM 669 C CA . ARG A 1 87 ? -12.892 -9.392 15.593 1.00 76.75 87 ARG A CA 1
ATOM 670 C C . ARG A 1 87 ? -13.776 -8.148 15.566 1.00 76.75 87 ARG A C 1
ATOM 672 O O . ARG A 1 87 ? -14.328 -7.761 16.598 1.00 76.75 87 ARG A O 1
ATOM 679 N N . GLU A 1 88 ? -13.919 -7.513 14.409 1.00 69.56 88 GLU A N 1
ATOM 680 C CA . GLU A 1 88 ? -14.723 -6.302 14.274 1.00 69.56 88 GLU A CA 1
ATOM 681 C C . GLU A 1 88 ? -16.224 -6.586 14.420 1.00 69.56 88 GLU A C 1
ATOM 683 O O . GLU A 1 88 ? -16.926 -5.841 15.109 1.00 69.56 88 GLU A O 1
ATOM 688 N N . ARG A 1 89 ? -16.706 -7.722 13.891 1.00 71.06 89 ARG A N 1
ATOM 689 C CA . ARG A 1 89 ? -18.073 -8.206 14.157 1.00 71.06 89 ARG A CA 1
ATOM 690 C C . ARG A 1 89 ? -18.329 -8.404 15.649 1.00 71.06 89 ARG A C 1
ATOM 692 O O . ARG A 1 89 ? -19.396 -8.028 16.131 1.00 71.06 89 ARG A O 1
ATOM 699 N N . LEU A 1 90 ? -17.363 -8.956 16.382 1.00 70.69 90 LEU A N 1
ATOM 700 C CA . LEU A 1 90 ? -17.488 -9.164 17.824 1.00 70.69 90 LEU A CA 1
ATOM 701 C C . LEU A 1 90 ? -17.570 -7.830 18.585 1.00 70.69 90 LEU A C 1
ATOM 703 O O . LEU A 1 90 ? -18.475 -7.637 19.393 1.00 70.69 90 LEU A O 1
ATOM 707 N N . LYS A 1 91 ? -16.688 -6.869 18.279 1.00 68.19 91 LYS A N 1
ATOM 708 C CA . LYS A 1 91 ? -16.706 -5.536 18.911 1.00 68.19 91 LYS A CA 1
ATOM 709 C C . LYS A 1 91 ? -18.012 -4.777 18.667 1.00 68.19 91 LYS A C 1
ATOM 711 O O . LYS A 1 91 ? -18.531 -4.163 19.596 1.00 68.19 91 LYS A O 1
ATOM 716 N N . ARG A 1 92 ? -18.563 -4.842 17.449 1.00 65.75 92 ARG A N 1
ATOM 717 C CA . ARG A 1 92 ? -19.851 -4.206 17.118 1.00 65.75 92 ARG A CA 1
ATOM 718 C C . ARG A 1 92 ? -21.012 -4.805 17.918 1.00 65.75 92 ARG A C 1
ATOM 720 O O . ARG A 1 92 ? -21.882 -4.063 18.360 1.00 65.75 92 ARG A O 1
ATOM 727 N N . ARG A 1 93 ? -20.998 -6.122 18.163 1.00 66.12 93 ARG A N 1
ATOM 728 C CA . AR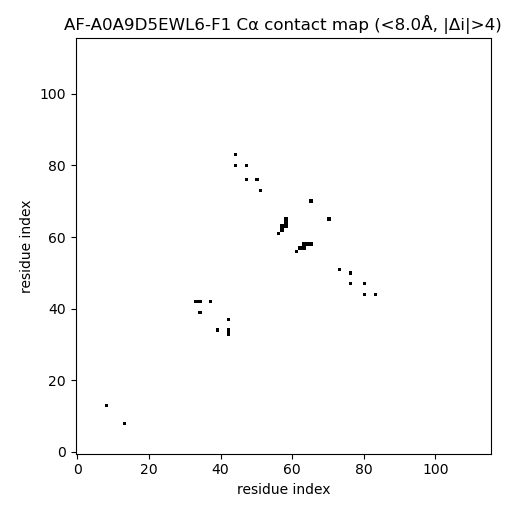G A 1 93 ? -22.000 -6.802 19.004 1.00 66.12 93 ARG A CA 1
ATOM 729 C C . ARG A 1 93 ? -21.927 -6.357 20.467 1.00 66.12 93 ARG A C 1
ATOM 731 O O . ARG A 1 93 ? -22.947 -5.973 21.028 1.00 66.12 93 ARG A O 1
ATOM 738 N N . PHE A 1 94 ? -20.726 -6.299 21.046 1.00 64.12 94 PHE A N 1
ATOM 739 C CA . PHE A 1 94 ? -20.545 -5.825 22.425 1.00 64.12 94 PHE A CA 1
ATOM 740 C C . PHE A 1 94 ? -20.908 -4.341 22.613 1.00 64.12 94 PHE A C 1
ATOM 742 O O . PHE A 1 94 ? -21.419 -3.958 23.666 1.00 64.12 94 PHE A O 1
ATOM 749 N N . ALA A 1 95 ? -20.670 -3.492 21.607 1.00 64.69 95 ALA A N 1
ATOM 750 C CA . ALA A 1 95 ? -21.092 -2.091 21.641 1.00 64.69 95 ALA A CA 1
ATOM 751 C C . ALA A 1 95 ? -22.627 -1.948 21.611 1.00 64.69 95 ALA A C 1
ATOM 753 O O . ALA A 1 95 ? -23.178 -1.131 22.348 1.00 64.69 95 ALA A O 1
ATOM 754 N N . ALA A 1 96 ? -23.317 -2.778 20.821 1.00 63.50 96 ALA A N 1
ATOM 755 C CA . ALA A 1 96 ? -24.778 -2.793 20.752 1.00 63.50 96 ALA A CA 1
ATOM 756 C C . ALA A 1 96 ? -25.430 -3.258 22.071 1.00 63.50 96 ALA A C 1
ATOM 758 O O . ALA A 1 96 ? -26.412 -2.666 22.515 1.00 63.50 96 ALA A O 1
ATOM 759 N N . GLU A 1 97 ? -24.852 -4.250 22.757 1.00 63.94 97 GLU A N 1
ATOM 760 C CA . GLU A 1 97 ? -25.345 -4.709 24.068 1.00 63.94 97 GLU A CA 1
ATOM 761 C C . GLU A 1 97 ? -25.202 -3.653 25.173 1.00 63.94 97 GLU A C 1
ATOM 763 O O . GLU A 1 97 ? -26.056 -3.565 26.056 1.00 63.94 97 GLU A O 1
ATOM 768 N N . ARG A 1 98 ? -24.161 -2.810 25.123 1.00 59.50 98 ARG A N 1
ATOM 769 C CA . ARG A 1 98 ? -23.981 -1.712 26.089 1.00 59.50 98 ARG A CA 1
ATOM 770 C C . ARG A 1 98 ? -24.996 -0.585 25.918 1.00 59.50 98 ARG A C 1
ATOM 772 O O . ARG A 1 98 ? -25.356 0.024 26.919 1.00 59.50 98 ARG A O 1
ATOM 779 N N . MET A 1 99 ? -25.478 -0.335 24.699 1.00 59.88 99 MET A N 1
ATOM 780 C CA . MET A 1 99 ? -26.546 0.645 24.459 1.00 59.88 99 MET A CA 1
ATOM 781 C C . MET A 1 99 ? -27.935 0.139 24.872 1.00 59.88 99 MET A C 1
ATOM 783 O O . MET A 1 99 ? -28.813 0.950 25.140 1.00 59.88 99 MET A O 1
ATOM 787 N N . ASN A 1 100 ? -28.142 -1.181 24.947 1.00 62.91 100 ASN A N 1
ATOM 788 C CA . ASN A 1 100 ? -29.430 -1.771 25.329 1.00 62.91 100 ASN A CA 1
ATOM 789 C C . ASN A 1 100 ? -29.574 -2.027 26.842 1.00 62.91 100 ASN A C 1
ATOM 791 O O . ASN A 1 100 ? -30.604 -2.524 27.296 1.00 62.91 100 ASN A O 1
ATOM 795 N N . LYS A 1 101 ? -28.565 -1.700 27.662 1.00 51.81 101 LYS A N 1
ATOM 796 C CA . LYS A 1 101 ? -28.783 -1.626 29.109 1.00 51.81 101 LYS A CA 1
ATOM 797 C C . LYS A 1 101 ? -29.459 -0.289 29.406 1.00 51.81 101 LYS A C 1
ATOM 799 O O . LYS A 1 101 ? -28.801 0.736 29.230 1.00 51.81 101 LYS A O 1
ATOM 804 N N . PRO A 1 102 ? -30.722 -0.262 29.880 1.00 58.34 102 PRO A N 1
ATOM 805 C CA . PRO A 1 102 ? -31.297 0.977 30.361 1.00 58.34 102 PRO A CA 1
ATOM 806 C C . PRO A 1 102 ? -30.403 1.423 31.508 1.00 58.34 102 PRO A C 1
ATOM 808 O O . PRO A 1 102 ? -30.220 0.689 32.485 1.00 58.34 102 PRO A O 1
ATOM 811 N N . THR A 1 103 ? -29.783 2.588 31.342 1.00 65.00 103 THR A N 1
ATOM 812 C CA . THR A 1 103 ? -29.113 3.317 32.406 1.00 65.00 103 THR A CA 1
ATOM 813 C C . THR A 1 103 ? -30.136 3.438 33.522 1.00 65.00 103 THR A C 1
ATOM 815 O O . THR A 1 103 ? -30.994 4.317 33.489 1.00 65.00 103 THR A O 1
ATOM 818 N N . ARG A 1 104 ? -30.114 2.503 34.482 1.00 62.09 104 ARG A N 1
ATOM 819 C CA . ARG A 1 104 ? -30.790 2.697 35.754 1.00 62.09 104 ARG A CA 1
ATOM 820 C C . ARG A 1 104 ? -30.096 3.916 36.317 1.00 62.09 104 ARG A C 1
ATOM 822 O O . ARG A 1 104 ? -28.978 3.814 36.816 1.00 62.09 104 ARG A O 1
ATOM 829 N N . VAL A 1 105 ? -30.732 5.070 36.132 1.00 63.69 105 VAL A N 1
ATOM 830 C CA . VAL A 1 105 ? -30.518 6.239 36.964 1.00 63.69 105 VAL A CA 1
ATOM 831 C C . VAL A 1 105 ? -30.536 5.667 38.365 1.00 63.69 105 VAL A C 1
ATOM 833 O O . VAL A 1 105 ? -31.554 5.139 38.814 1.00 63.69 105 VAL A O 1
ATOM 836 N N . SER A 1 106 ? -29.351 5.613 38.965 1.00 64.25 106 SER A N 1
ATOM 837 C CA . SER A 1 106 ? -29.188 5.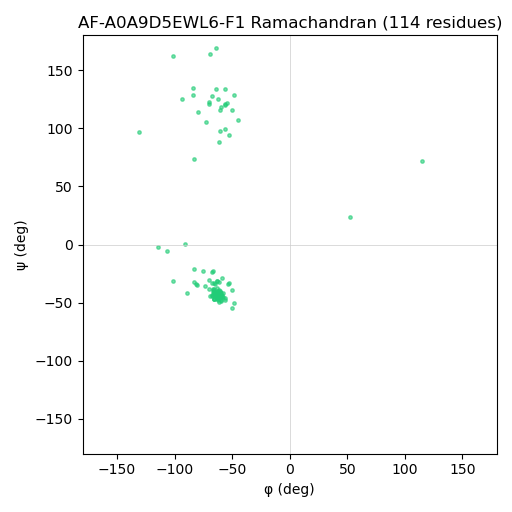292 40.364 1.00 64.25 106 SER A CA 1
ATOM 838 C C . SER A 1 106 ? -30.046 6.316 41.076 1.00 64.25 106 SER A C 1
ATOM 840 O O . SER A 1 106 ? -29.659 7.477 41.187 1.00 64.25 106 SER A O 1
ATOM 842 N N . SER A 1 107 ? -31.251 5.907 41.459 1.00 59.59 107 SER A N 1
ATOM 843 C CA . SER A 1 107 ? -32.069 6.611 42.420 1.00 59.59 107 SER A CA 1
ATOM 844 C C . SER A 1 107 ? -31.250 6.611 43.700 1.00 59.59 107 SER A C 1
ATOM 846 O O . SER A 1 107 ? -31.306 5.667 44.489 1.00 59.59 107 SER A O 1
ATOM 848 N N . ALA A 1 108 ? -30.397 7.626 43.839 1.00 66.62 108 ALA A N 1
ATOM 849 C CA . ALA A 1 108 ? -29.804 7.975 45.108 1.00 66.62 108 ALA A CA 1
ATOM 850 C C . ALA A 1 108 ? -30.961 8.030 46.116 1.00 66.62 108 ALA A C 1
ATOM 852 O O . ALA A 1 108 ? -31.982 8.657 45.808 1.00 66.62 108 ALA A O 1
ATOM 853 N N . PRO A 1 109 ? -30.866 7.346 47.266 1.00 62.47 109 PRO A N 1
ATOM 854 C CA . PRO A 1 109 ? -31.865 7.496 48.308 1.00 62.47 109 PRO A CA 1
ATOM 855 C C . PRO A 1 109 ? -31.965 8.986 48.632 1.00 62.47 109 PRO A C 1
ATOM 857 O O . PRO A 1 109 ? -30.948 9.616 48.926 1.00 62.47 109 PRO A O 1
ATOM 860 N N . ALA A 1 110 ? -33.159 9.563 48.496 1.00 65.44 110 ALA A N 1
ATOM 861 C CA . ALA A 1 110 ? -33.389 10.961 48.824 1.00 65.44 110 ALA A CA 1
ATOM 862 C C . ALA A 1 110 ? -32.964 11.196 50.287 1.00 65.44 110 ALA A C 1
ATOM 864 O O . ALA A 1 110 ? -33.503 10.533 51.179 1.00 65.44 110 ALA A O 1
ATOM 865 N N . PRO A 1 111 ? -32.004 12.095 50.569 1.00 65.62 111 PRO A N 1
ATOM 866 C CA . PRO A 1 111 ? -31.673 12.433 51.939 1.00 65.62 111 PRO A CA 1
ATOM 867 C C . PRO A 1 111 ? -32.811 13.293 52.494 1.00 65.62 111 PRO A C 1
ATOM 869 O O . PRO A 1 111 ? -32.943 14.462 52.143 1.00 65.62 111 PRO A O 1
ATOM 872 N N . GLY A 1 112 ? -33.639 12.695 53.350 1.00 67.12 112 GLY A N 1
ATOM 873 C CA . GLY A 1 112 ? -34.601 13.425 54.176 1.00 67.12 112 GLY A CA 1
ATOM 874 C C . GLY A 1 112 ? -36.069 13.141 53.876 1.00 67.12 112 GLY A C 1
ATOM 875 O O . GLY A 1 112 ? -36.778 14.016 53.390 1.00 67.12 112 GLY A O 1
ATOM 876 N N . SER A 1 113 ? -36.545 11.950 54.250 1.00 63.59 113 SER A N 1
ATOM 877 C CA . SER A 1 113 ? -37.968 11.759 54.594 1.00 63.59 113 SER A CA 1
ATOM 878 C C . SER A 1 113 ? -38.199 11.388 56.065 1.00 63.59 113 SER A C 1
ATOM 880 O O . SER A 1 113 ? -39.342 11.380 56.504 1.00 63.59 113 SER A O 1
ATOM 882 N N . ASP A 1 114 ? -37.136 11.241 56.863 1.00 57.75 114 ASP A N 1
ATOM 883 C CA . ASP A 1 114 ? -37.237 11.166 58.324 1.00 57.75 114 ASP A CA 1
ATOM 884 C C . ASP A 1 114 ? -37.311 12.576 58.924 1.00 57.75 114 ASP A C 1
ATOM 886 O O . ASP A 1 114 ? -36.364 13.124 59.491 1.00 57.75 114 ASP A O 1
ATOM 890 N N . ARG A 1 115 ? -38.476 13.193 58.746 1.00 66.56 115 ARG A N 1
ATOM 891 C CA . ARG A 1 115 ? -39.036 14.130 59.719 1.00 66.56 115 ARG A CA 1
ATOM 892 C C . ARG A 1 115 ? -40.486 13.717 59.955 1.00 66.56 115 ARG A C 1
ATOM 894 O O . ARG A 1 115 ? -41.341 14.106 59.165 1.00 66.56 115 ARG A O 1
ATOM 901 N N . ALA A 1 116 ? -40.753 12.955 61.011 1.00 55.69 116 ALA A N 1
ATOM 902 C CA . ALA A 1 116 ? -42.078 12.827 61.621 1.00 55.69 116 ALA A CA 1
ATOM 903 C C . ALA A 1 116 ? -41.940 12.293 63.047 1.00 55.69 116 ALA A C 1
ATOM 905 O O . ALA A 1 116 ? -41.237 11.272 63.213 1.00 55.69 116 ALA A O 1
#